Protein AF-A0A0R3MP81-F1 (afdb_monomer)

Nearest PDB structures (foldseek):
  8zak-assembly2_B  TM=8.846E-01  e=1.319E+00  Campylobacter jejuni
  8txr-assembly1_d  TM=8.770E-01  e=2.300E+00  Escherichia coli
  8txr-assembly1_k  TM=8.915E-01  e=4.826E+00  Escherichia coli
  8txr-assembly1_h  TM=8.955E-01  e=4.826E+00  Escherichia coli

Structure (mmCIF, N/CA/C/O backbone):
data_AF-A0A0R3MP81-F1
#
_entry.id   AF-A0A0R3MP81-F1
#
loop_
_atom_site.group_PDB
_atom_site.id
_atom_site.type_symbol
_atom_site.label_atom_id
_atom_site.label_alt_id
_atom_site.label_comp_id
_atom_site.label_asym_id
_atom_site.label_entity_id
_atom_site.label_seq_id
_atom_site.pdbx_PDB_ins_code
_atom_site.Cartn_x
_atom_site.Cartn_y
_atom_site.Cartn_z
_atom_site.occupancy
_atom_site.B_iso_or_equiv
_atom_site.auth_seq_id
_atom_site.auth_comp_id
_atom_site.auth_asym_id
_atom_site.auth_atom_id
_atom_site.pdbx_PDB_model_num
ATOM 1 N N . MET A 1 1 ? 16.064 -8.193 -11.923 1.00 65.94 1 MET A N 1
ATOM 2 C CA . MET A 1 1 ? 14.861 -7.777 -12.670 1.00 65.94 1 MET A CA 1
ATOM 3 C C . MET A 1 1 ? 13.740 -7.727 -11.656 1.00 65.94 1 MET A C 1
ATOM 5 O O . MET A 1 1 ? 13.608 -8.692 -10.918 1.00 65.94 1 MET A O 1
ATOM 9 N N . ILE A 1 2 ? 13.054 -6.596 -11.516 1.00 76.69 2 ILE A N 1
ATOM 10 C CA . ILE A 1 2 ? 11.915 -6.506 -10.598 1.00 76.69 2 ILE A CA 1
ATOM 11 C C . ILE A 1 2 ? 10.755 -7.268 -11.242 1.00 76.69 2 ILE A C 1
ATOM 13 O O . ILE A 1 2 ? 10.428 -6.999 -12.397 1.00 76.69 2 ILE A O 1
ATOM 17 N N . ASP A 1 3 ? 10.182 -8.230 -10.521 1.00 91.88 3 ASP A N 1
ATOM 18 C CA . ASP A 1 3 ? 8.992 -8.950 -10.968 1.00 91.88 3 ASP A CA 1
ATOM 19 C C . ASP A 1 3 ? 7.757 -8.090 -10.687 1.00 91.88 3 ASP A C 1
ATOM 21 O O . ASP A 1 3 ? 7.322 -7.917 -9.546 1.00 91.88 3 ASP A O 1
ATOM 25 N N . ARG A 1 4 ? 7.242 -7.476 -11.750 1.00 92.56 4 ARG A N 1
ATOM 26 C CA . ARG A 1 4 ? 6.146 -6.513 -11.668 1.00 92.56 4 ARG A CA 1
ATOM 27 C C . ARG A 1 4 ? 4.826 -7.190 -11.291 1.00 92.56 4 A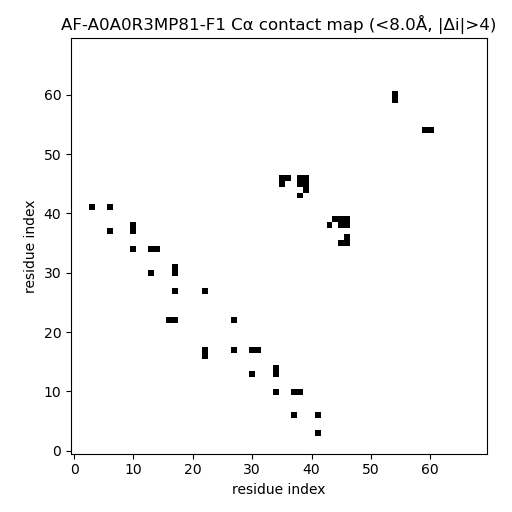RG A C 1
ATOM 29 O O . ARG A 1 4 ? 4.044 -6.596 -10.553 1.00 92.56 4 ARG A O 1
ATOM 36 N N . ASP A 1 5 ? 4.610 -8.423 -11.740 1.00 93.81 5 ASP A N 1
ATOM 37 C CA . ASP A 1 5 ? 3.390 -9.184 -11.461 1.00 93.81 5 ASP A CA 1
ATOM 38 C C . ASP A 1 5 ? 3.365 -9.666 -10.007 1.00 93.81 5 ASP A C 1
ATOM 40 O O . ASP A 1 5 ? 2.321 -9.606 -9.350 1.00 93.81 5 ASP A O 1
ATOM 44 N N . ALA A 1 6 ? 4.528 -10.037 -9.461 1.00 94.88 6 ALA A N 1
ATOM 45 C CA . ALA A 1 6 ? 4.668 -10.328 -8.036 1.00 94.88 6 ALA A CA 1
ATOM 46 C C . ALA A 1 6 ? 4.305 -9.109 -7.168 1.00 94.88 6 ALA A C 1
ATOM 48 O O . ALA A 1 6 ? 3.554 -9.240 -6.204 1.00 94.88 6 ALA A O 1
ATOM 49 N N . ILE A 1 7 ? 4.755 -7.905 -7.541 1.00 93.38 7 ILE A N 1
ATOM 50 C CA . ILE A 1 7 ? 4.423 -6.674 -6.801 1.00 93.38 7 ILE A CA 1
ATOM 51 C C . ILE A 1 7 ? 2.929 -6.334 -6.896 1.00 93.38 7 ILE A C 1
ATOM 53 O O . ILE A 1 7 ? 2.333 -5.908 -5.908 1.00 93.38 7 ILE A O 1
ATOM 57 N N . ILE A 1 8 ? 2.304 -6.516 -8.063 1.00 95.19 8 ILE A N 1
ATOM 58 C CA . ILE A 1 8 ? 0.857 -6.293 -8.237 1.00 95.19 8 ILE A CA 1
ATOM 59 C C . ILE A 1 8 ? 0.045 -7.271 -7.376 1.00 95.19 8 ILE A C 1
ATOM 61 O O . ILE A 1 8 ? -0.964 -6.878 -6.777 1.00 95.19 8 ILE A O 1
ATOM 65 N N . THR A 1 9 ? 0.491 -8.525 -7.301 1.00 96.62 9 THR A N 1
ATOM 66 C CA . THR A 1 9 ? -0.128 -9.562 -6.466 1.00 96.62 9 THR A CA 1
ATOM 67 C C . THR A 1 9 ? -0.042 -9.174 -4.992 1.00 96.62 9 THR A C 1
ATOM 69 O O . THR A 1 9 ? -1.076 -9.034 -4.342 1.00 96.62 9 THR A O 1
ATOM 72 N N . GLU A 1 10 ? 1.160 -8.855 -4.507 1.00 95.69 10 GLU A N 1
ATOM 73 C CA . GLU A 1 10 ? 1.399 -8.426 -3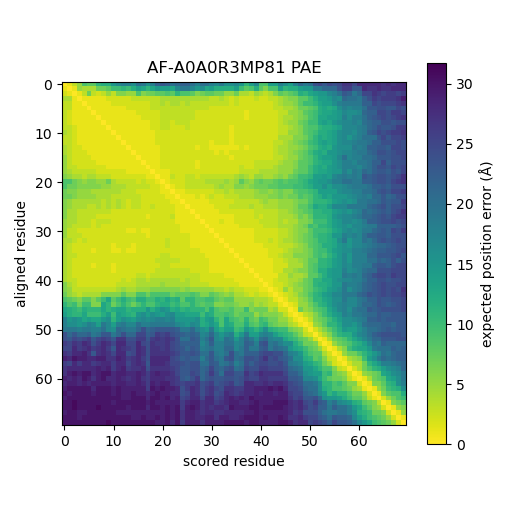.123 1.00 95.69 10 GLU A CA 1
ATOM 74 C C . GLU A 1 10 ? 0.564 -7.187 -2.749 1.00 95.69 10 GLU A C 1
ATOM 76 O O . GLU A 1 10 ? -0.085 -7.134 -1.705 1.00 95.69 10 GLU A O 1
ATOM 81 N N . LEU A 1 11 ? 0.494 -6.189 -3.638 1.00 95.75 11 LEU A N 1
ATOM 82 C CA . LEU A 1 11 ? -0.346 -5.003 -3.441 1.00 95.75 11 LEU A CA 1
ATOM 83 C C . LEU A 1 11 ? -1.829 -5.341 -3.284 1.00 95.75 11 LEU A C 1
ATOM 85 O O . LEU A 1 11 ? -2.541 -4.655 -2.548 1.00 95.75 11 LEU A O 1
ATOM 89 N N . SER A 1 12 ? -2.309 -6.351 -4.005 1.00 95.88 12 SER A N 1
ATOM 90 C CA . SER A 1 12 ? -3.704 -6.785 -3.938 1.00 95.88 12 SER A CA 1
ATOM 91 C C . SER A 1 12 ? -3.995 -7.485 -2.611 1.00 95.88 12 SER A C 1
ATOM 93 O O . SER A 1 12 ? -5.022 -7.207 -1.991 1.00 95.88 12 SER A O 1
ATOM 95 N N . GLU A 1 13 ? -3.066 -8.314 -2.134 1.00 96.81 13 GLU A N 1
ATOM 96 C CA . GLU A 1 13 ? -3.157 -8.990 -0.836 1.00 96.81 13 GLU A CA 1
ATOM 97 C C . GLU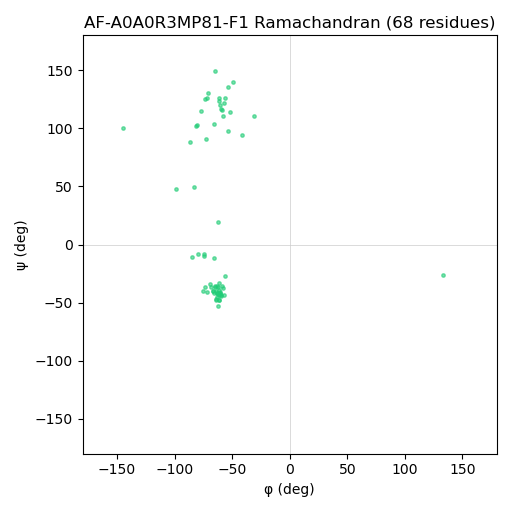 A 1 13 ? -3.143 -7.991 0.326 1.00 96.81 13 GLU A C 1
ATOM 99 O O . GLU A 1 13 ? -4.039 -8.009 1.173 1.00 96.81 13 GLU A O 1
ATOM 104 N N . ILE A 1 14 ? -2.211 -7.034 0.318 1.00 95.69 14 ILE A N 1
ATOM 105 C CA . ILE A 1 14 ? -2.136 -5.992 1.351 1.00 95.69 14 ILE A CA 1
ATOM 106 C C . ILE A 1 14 ? -3.419 -5.148 1.379 1.00 95.69 14 ILE A C 1
ATOM 108 O O . ILE A 1 14 ? -3.948 -4.850 2.452 1.00 95.69 14 ILE A O 1
ATOM 112 N N . LYS A 1 15 ? -3.968 -4.778 0.213 1.00 94.94 15 LYS A N 1
ATOM 113 C CA . LYS A 1 15 ? -5.241 -4.039 0.139 1.00 94.94 15 LYS A CA 1
ATOM 114 C C . LYS A 1 15 ? -6.409 -4.841 0.715 1.00 94.94 15 LYS A C 1
ATOM 116 O O . LYS A 1 15 ? -7.268 -4.250 1.367 1.00 94.94 15 LYS A O 1
ATOM 121 N N . ALA A 1 16 ? -6.433 -6.159 0.514 1.00 95.88 16 ALA A N 1
ATOM 122 C CA . ALA A 1 16 ? -7.436 -7.030 1.120 1.00 95.88 16 ALA A CA 1
ATOM 123 C C . ALA A 1 16 ? -7.291 -7.088 2.650 1.00 95.88 16 ALA A C 1
ATOM 125 O O . ALA A 1 16 ? -8.295 -7.012 3.355 1.00 95.88 16 ALA A O 1
ATOM 126 N N . MET A 1 17 ? -6.059 -7.137 3.171 1.00 95.06 17 MET A N 1
ATOM 127 C CA . MET A 1 17 ? -5.798 -7.090 4.616 1.00 95.06 17 MET A CA 1
ATOM 128 C C . MET A 1 17 ? -6.241 -5.763 5.245 1.00 95.06 17 MET A C 1
ATOM 130 O O . MET A 1 17 ? -6.850 -5.764 6.310 1.00 95.06 17 MET A O 1
ATOM 134 N N . ILE A 1 18 ? -5.982 -4.630 4.583 1.00 93.44 18 ILE A N 1
ATOM 135 C CA . ILE A 1 18 ? -6.412 -3.300 5.051 1.00 93.44 18 ILE A CA 1
ATOM 136 C C . ILE A 1 18 ? -7.942 -3.198 5.137 1.00 93.44 18 ILE A C 1
ATOM 138 O O . ILE A 1 18 ? -8.457 -2.497 6.007 1.00 93.44 18 ILE A O 1
ATOM 142 N N . ALA A 1 19 ? -8.670 -3.878 4.249 1.00 92.38 19 ALA A N 1
ATOM 143 C CA . ALA A 1 19 ? -10.130 -3.892 4.251 1.00 92.38 19 ALA A CA 1
ATOM 144 C C . ALA A 1 19 ? -10.738 -4.755 5.377 1.00 92.38 19 ALA A C 1
ATOM 146 O O . ALA A 1 19 ? -11.946 -4.690 5.589 1.00 92.38 19 ALA A O 1
ATOM 147 N N . ASP A 1 20 ? -9.939 -5.546 6.103 1.00 93.44 20 ASP A N 1
ATOM 148 C CA . ASP A 1 20 ? -10.413 -6.325 7.250 1.00 93.44 20 ASP A CA 1
ATOM 149 C C . ASP A 1 20 ? -10.602 -5.421 8.480 1.00 93.44 20 ASP A C 1
ATOM 151 O O . ASP A 1 20 ? -9.648 -4.875 9.043 1.00 93.44 20 ASP A O 1
ATOM 155 N N . ASP A 1 21 ? -11.848 -5.285 8.933 1.00 89.88 21 ASP A N 1
ATOM 156 C CA . ASP A 1 21 ? -12.237 -4.466 10.090 1.00 89.88 21 ASP A CA 1
ATOM 157 C C . ASP A 1 21 ? -11.678 -4.969 11.431 1.00 89.88 21 ASP A C 1
ATOM 159 O O . ASP A 1 21 ? -11.738 -4.262 12.436 1.00 89.88 21 ASP A O 1
ATOM 163 N N . ARG A 1 22 ? -11.111 -6.178 11.470 1.00 94.19 22 ARG A N 1
ATOM 164 C CA . ARG A 1 22 ? -10.445 -6.727 12.662 1.00 94.19 22 ARG A CA 1
ATOM 165 C C . ARG A 1 22 ? -8.984 -6.291 12.772 1.00 94.19 22 ARG A C 1
ATOM 167 O O . ARG A 1 22 ? -8.359 -6.546 13.804 1.00 94.19 22 ARG A O 1
ATOM 174 N N . LEU A 1 23 ? -8.424 -5.683 11.725 1.00 93.06 23 LEU A N 1
ATOM 175 C CA . LEU A 1 23 ? -7.044 -5.215 11.709 1.00 93.06 23 LEU A CA 1
ATOM 176 C C . LEU A 1 23 ? -6.885 -3.993 12.620 1.00 93.06 23 LEU A C 1
ATOM 178 O O . LEU A 1 23 ? -7.636 -3.025 12.503 1.00 93.06 23 LEU A O 1
ATOM 182 N N . LYS A 1 24 ? -5.882 -4.020 13.502 1.00 91.56 24 LYS A N 1
ATOM 183 C CA . LYS A 1 24 ? -5.583 -2.893 14.393 1.00 91.56 24 LYS A CA 1
ATOM 184 C C . LYS A 1 24 ? -5.129 -1.675 13.590 1.00 9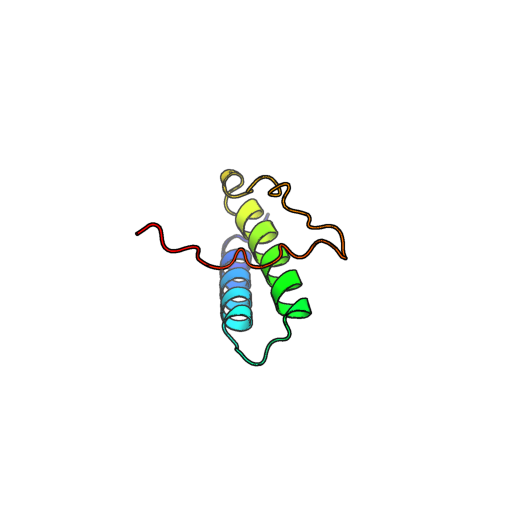1.56 24 LYS A C 1
ATOM 186 O O . LYS A 1 24 ? -4.455 -1.815 12.572 1.00 91.56 24 LYS A O 1
ATOM 191 N N . ASP A 1 25 ? -5.419 -0.484 14.103 1.00 87.31 25 ASP A N 1
ATOM 192 C CA . ASP A 1 25 ? -5.057 0.780 13.449 1.00 87.31 25 ASP A CA 1
ATOM 193 C C . ASP A 1 25 ? -3.544 0.922 13.202 1.00 87.31 25 ASP A C 1
ATOM 195 O O . ASP A 1 25 ? -3.136 1.428 12.159 1.00 87.31 25 ASP A O 1
ATOM 199 N N . GLU A 1 26 ? -2.708 0.444 14.131 1.00 86.38 26 GLU A N 1
ATOM 200 C CA . GLU A 1 26 ? -1.241 0.464 14.008 1.00 86.38 26 GLU A CA 1
ATOM 201 C C . GLU A 1 26 ? -0.757 -0.407 12.840 1.00 86.38 26 GLU A C 1
ATOM 203 O O . GLU A 1 26 ? 0.029 0.043 12.003 1.00 86.38 26 GLU A O 1
ATOM 208 N N . ASP A 1 27 ? -1.285 -1.629 12.741 1.00 88.69 27 ASP A N 1
ATOM 209 C CA . ASP A 1 27 ? -0.974 -2.557 11.652 1.00 88.69 27 ASP A CA 1
ATOM 210 C C . ASP A 1 27 ? -1.491 -2.000 10.318 1.00 88.69 27 ASP A C 1
ATOM 212 O O . ASP A 1 27 ? -0.790 -2.003 9.306 1.00 88.69 27 ASP A O 1
ATOM 216 N N . ARG A 1 28 ? -2.701 -1.428 10.325 1.00 90.12 28 ARG A N 1
ATOM 217 C CA . ARG A 1 28 ? -3.313 -0.784 9.160 1.00 90.12 28 ARG A CA 1
ATOM 218 C C . ARG A 1 28 ? -2.471 0.392 8.656 1.00 90.12 28 ARG A C 1
ATOM 220 O O . ARG A 1 28 ? -2.281 0.531 7.449 1.00 90.12 28 ARG A O 1
ATOM 227 N N . PHE A 1 29 ? -1.922 1.206 9.558 1.00 87.12 29 PHE A N 1
ATOM 228 C CA . PHE A 1 29 ? -1.013 2.300 9.212 1.00 87.12 29 PHE A CA 1
ATOM 229 C C . PHE A 1 29 ? 0.279 1.793 8.557 1.00 87.12 29 PHE A C 1
ATOM 231 O O . PHE A 1 29 ? 0.686 2.319 7.518 1.00 87.12 29 PHE A O 1
ATOM 238 N N . ALA A 1 30 ? 0.897 0.746 9.110 1.00 88.69 30 ALA A N 1
ATOM 239 C CA . ALA A 1 30 ? 2.089 0.138 8.519 1.00 88.69 30 ALA A CA 1
ATOM 240 C C . ALA A 1 30 ? 1.813 -0.400 7.102 1.00 88.69 30 ALA A C 1
ATOM 242 O O . ALA A 1 30 ? 2.600 -0.159 6.181 1.00 88.69 30 ALA A O 1
ATOM 243 N N . LEU A 1 31 ? 0.662 -1.052 6.898 1.00 92.88 31 LEU A N 1
ATOM 244 C CA . LEU A 1 31 ? 0.250 -1.554 5.586 1.00 92.88 31 LEU A CA 1
ATOM 245 C C . LEU A 1 31 ? -0.010 -0.427 4.574 1.00 92.88 31 LEU A C 1
ATOM 247 O O . LEU A 1 31 ? 0.347 -0.576 3.407 1.00 92.88 31 LEU A O 1
ATOM 251 N N . PHE A 1 32 ? -0.548 0.727 4.986 1.00 90.25 32 PHE A N 1
ATOM 252 C CA . PHE A 1 32 ? -0.654 1.890 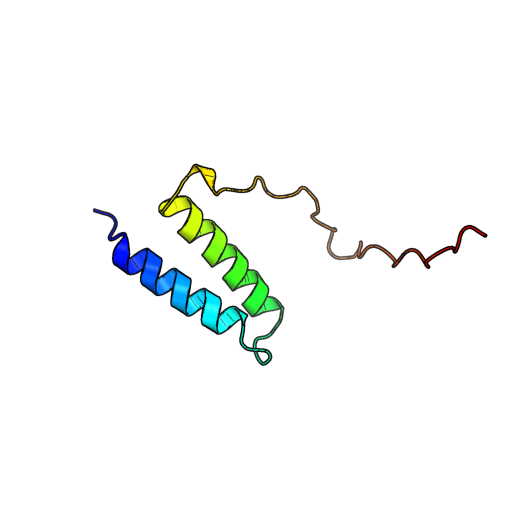4.093 1.00 90.25 32 PHE A CA 1
ATOM 253 C C . PHE A 1 32 ? 0.717 2.385 3.612 1.00 90.25 32 PHE A C 1
ATOM 255 O O . PHE A 1 32 ? 0.867 2.727 2.436 1.00 90.25 32 PHE A O 1
ATOM 262 N N . GLY A 1 33 ? 1.726 2.379 4.489 1.00 88.75 33 GLY A N 1
ATOM 263 C CA . GLY A 1 33 ? 3.109 2.681 4.112 1.00 88.75 33 GLY A CA 1
ATOM 264 C C . GLY A 1 33 ? 3.664 1.686 3.088 1.00 88.75 33 GLY A C 1
ATOM 265 O O . GLY A 1 33 ? 4.264 2.094 2.092 1.00 88.75 33 GLY A O 1
ATOM 266 N N . ALA A 1 34 ? 3.400 0.390 3.282 1.00 91.44 34 ALA A N 1
ATOM 267 C CA . ALA A 1 34 ? 3.788 -0.654 2.334 1.00 91.44 34 ALA A CA 1
ATOM 268 C C . ALA A 1 34 ? 3.108 -0.480 0.963 1.00 91.44 34 ALA A C 1
ATOM 270 O O . ALA A 1 34 ? 3.776 -0.569 -0.068 1.00 91.44 34 ALA A O 1
ATOM 271 N N . VAL A 1 35 ? 1.810 -0.146 0.933 1.00 93.12 35 VAL A N 1
ATOM 272 C CA . VAL A 1 35 ? 1.078 0.141 -0.314 1.00 93.12 35 VAL A CA 1
ATOM 273 C C . VAL A 1 35 ? 1.701 1.310 -1.073 1.00 93.12 35 VAL A C 1
ATOM 275 O O . VAL A 1 35 ? 1.878 1.212 -2.286 1.00 93.12 35 VAL A O 1
ATOM 278 N N . GLN A 1 36 ? 2.052 2.399 -0.385 1.00 89.62 36 GLN A N 1
ATOM 279 C CA . GLN A 1 36 ? 2.712 3.557 -1.000 1.00 89.62 36 GLN A CA 1
ATOM 280 C C . GLN A 1 36 ? 4.073 3.181 -1.599 1.00 89.62 36 GLN A C 1
ATOM 282 O O . GLN A 1 36 ? 4.340 3.481 -2.761 1.00 89.62 36 GLN A O 1
ATOM 287 N N . ALA A 1 37 ? 4.905 2.459 -0.844 1.00 89.38 37 ALA A N 1
ATOM 288 C CA . ALA A 1 37 ? 6.222 2.036 -1.311 1.00 89.38 37 ALA A CA 1
ATOM 289 C C . ALA A 1 37 ? 6.137 1.124 -2.547 1.00 89.38 37 ALA A C 1
ATOM 291 O O . ALA A 1 37 ? 6.823 1.361 -3.539 1.00 89.38 37 ALA A O 1
ATOM 292 N N . LEU A 1 38 ? 5.268 0.110 -2.521 1.00 91.19 38 LEU A N 1
ATOM 293 C CA . LEU A 1 38 ? 5.102 -0.815 -3.645 1.00 91.19 38 LEU A CA 1
ATOM 294 C C . LEU A 1 38 ? 4.465 -0.137 -4.865 1.00 91.19 38 LEU A C 1
ATOM 296 O O . LEU A 1 38 ? 4.865 -0.416 -5.994 1.00 91.19 38 LEU A O 1
ATOM 300 N N . SER A 1 39 ? 3.527 0.791 -4.653 1.00 90.94 39 SER A N 1
ATOM 301 C CA . SER A 1 39 ? 2.949 1.585 -5.746 1.00 90.94 39 SER A CA 1
ATOM 302 C C . SER A 1 39 ? 4.017 2.445 -6.422 1.00 90.94 39 SER A C 1
ATOM 304 O O . SER A 1 39 ? 4.084 2.453 -7.647 1.00 90.94 39 SER A O 1
ATOM 306 N N . HIS A 1 40 ? 4.917 3.059 -5.647 1.00 89.12 40 HIS A N 1
ATOM 307 C CA . HIS A 1 40 ? 6.031 3.845 -6.181 1.00 89.12 40 HIS A CA 1
ATOM 308 C C . HIS A 1 40 ? 7.019 3.007 -7.004 1.00 89.12 40 HIS A C 1
ATOM 310 O O . HIS A 1 40 ? 7.534 3.471 -8.017 1.00 89.12 40 HIS A O 1
ATOM 316 N N . VAL A 1 41 ? 7.263 1.752 -6.613 1.00 88.62 41 VAL A N 1
ATOM 317 C CA . VAL A 1 41 ? 8.092 0.835 -7.414 1.00 88.62 41 VAL A CA 1
ATOM 318 C C . VAL A 1 41 ? 7.435 0.520 -8.764 1.00 88.62 41 VAL A C 1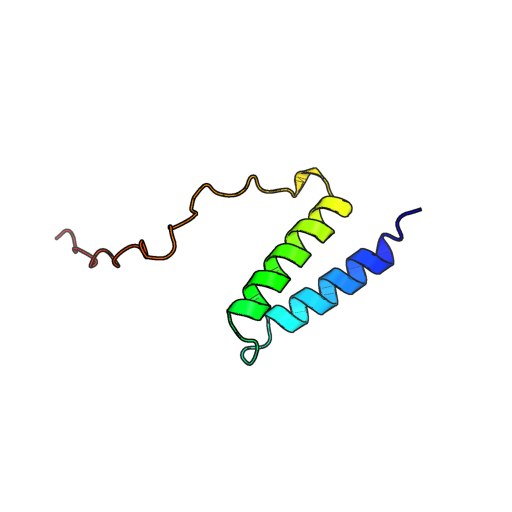
ATOM 320 O O . VAL A 1 41 ? 8.135 0.388 -9.769 1.00 88.62 41 VAL A O 1
ATOM 323 N N . LEU A 1 42 ? 6.105 0.391 -8.807 1.00 89.50 42 LEU A N 1
ATOM 324 C CA . LEU A 1 42 ? 5.370 0.141 -10.050 1.00 89.50 42 LEU A CA 1
ATOM 325 C C . LEU A 1 42 ? 5.259 1.380 -10.937 1.00 89.50 42 LEU A C 1
ATOM 327 O O . LEU A 1 42 ? 5.337 1.258 -12.162 1.00 89.50 42 LEU A O 1
ATOM 331 N N . ASP A 1 43 ? 5.031 2.529 -10.319 1.00 88.06 43 ASP A N 1
ATOM 332 C CA . ASP A 1 43 ? 4.821 3.816 -10.958 1.00 88.06 43 ASP A CA 1
ATOM 333 C C . ASP A 1 43 ? 5.442 4.913 -10.075 1.00 88.06 43 ASP A C 1
ATOM 335 O O . ASP A 1 43 ? 4.844 5.311 -9.068 1.00 88.06 43 ASP A O 1
ATOM 339 N N . PRO A 1 44 ? 6.649 5.397 -10.420 1.00 82.81 44 PRO A N 1
ATOM 340 C CA . PRO A 1 44 ? 7.367 6.380 -9.618 1.00 82.81 44 PRO A CA 1
ATOM 341 C C . PRO A 1 44 ? 6.589 7.671 -9.357 1.00 82.81 44 PRO A C 1
ATOM 343 O O . PRO A 1 44 ? 6.776 8.289 -8.305 1.00 82.81 44 PRO A O 1
ATOM 346 N N . ASP A 1 45 ? 5.670 8.032 -10.252 1.00 81.62 45 ASP A N 1
ATOM 347 C CA . ASP A 1 45 ? 4.858 9.245 -10.147 1.00 81.62 45 ASP A CA 1
ATOM 348 C C . ASP A 1 45 ? 3.747 9.119 -9.087 1.00 81.62 45 ASP A C 1
ATOM 350 O O . ASP A 1 45 ? 3.104 10.105 -8.726 1.00 81.62 45 ASP A O 1
ATOM 354 N N . THR A 1 46 ? 3.541 7.922 -8.525 1.00 74.75 46 THR A N 1
ATOM 355 C CA . THR A 1 46 ? 2.563 7.690 -7.448 1.00 74.75 46 THR A CA 1
ATOM 356 C C . THR A 1 46 ? 3.049 8.109 -6.066 1.00 74.75 46 THR A C 1
ATOM 358 O O . THR A 1 46 ? 2.243 8.126 -5.132 1.00 74.75 46 THR A O 1
ATOM 361 N N . TRP A 1 47 ? 4.331 8.473 -5.912 1.00 72.94 47 TRP A N 1
ATOM 362 C CA . TRP A 1 47 ? 4.845 8.950 -4.631 1.00 72.94 47 TRP A CA 1
ATOM 363 C C . TRP A 1 47 ? 4.191 10.272 -4.263 1.00 72.94 47 TRP A C 1
ATOM 365 O O . TRP A 1 47 ? 4.548 11.339 -4.771 1.00 72.94 47 TRP A O 1
ATOM 375 N N . GLN A 1 48 ? 3.244 10.210 -3.333 1.00 67.25 48 GLN A N 1
ATOM 376 C CA . GLN A 1 48 ? 2.741 11.428 -2.736 1.00 67.25 48 GLN A CA 1
ATOM 377 C C . GLN A 1 48 ? 3.826 11.985 -1.813 1.00 67.25 48 GLN A C 1
ATOM 379 O O . GLN A 1 48 ? 4.314 11.258 -0.942 1.00 67.25 48 GLN A O 1
ATOM 384 N N . PRO A 1 49 ? 4.229 13.261 -1.975 1.00 61.78 49 PRO A N 1
ATOM 385 C CA . PRO A 1 49 ? 5.106 13.884 -1.002 1.00 61.78 49 PRO A CA 1
ATOM 386 C C . PRO A 1 49 ? 4.448 13.728 0.371 1.00 61.78 49 PRO A C 1
ATOM 388 O O . PRO A 1 49 ? 3.231 13.920 0.466 1.00 61.78 49 PRO A O 1
ATOM 391 N N . PRO A 1 50 ? 5.207 13.352 1.417 1.00 60.06 50 PRO A N 1
ATOM 392 C CA . PRO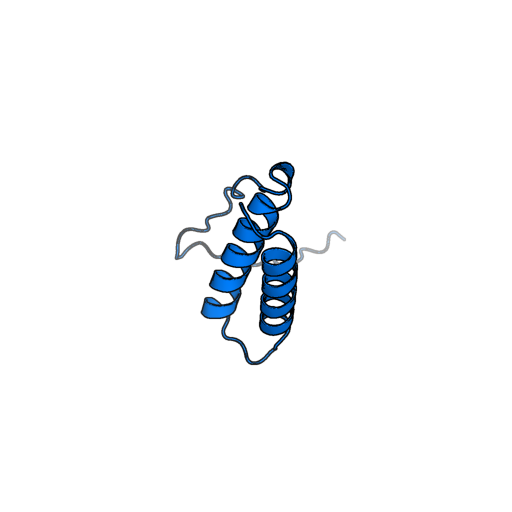 A 1 50 ? 4.639 13.179 2.742 1.00 60.06 50 PRO A CA 1
ATOM 393 C C . PRO A 1 50 ? 3.876 14.453 3.085 1.00 60.06 50 PRO A C 1
ATOM 395 O O . PRO A 1 50 ? 4.467 15.535 3.170 1.00 60.06 50 PRO A O 1
ATOM 398 N N . SER A 1 51 ? 2.550 14.343 3.209 1.00 59.03 51 SER A N 1
ATOM 399 C CA . SER A 1 51 ? 1.734 15.472 3.625 1.00 59.03 51 SER A CA 1
ATOM 400 C C . SER A 1 51 ? 2.304 15.907 4.966 1.00 59.03 51 SER A C 1
ATOM 402 O O . SER A 1 51 ? 2.369 15.092 5.886 1.00 59.03 51 S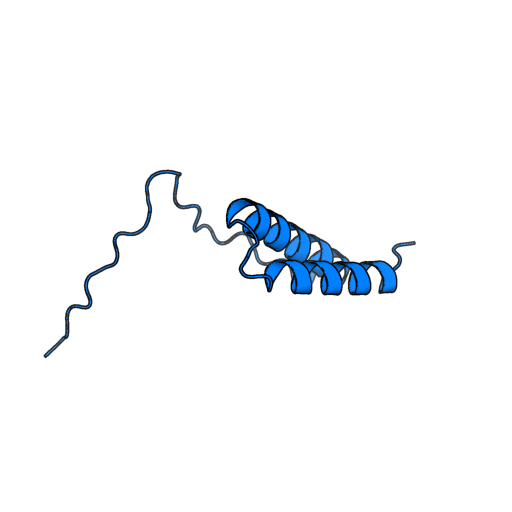ER A O 1
ATOM 404 N N . GLN A 1 52 ? 2.737 17.162 5.089 1.00 49.75 52 GLN A N 1
ATOM 405 C CA . GLN A 1 52 ? 3.307 17.732 6.320 1.00 49.75 52 GLN A 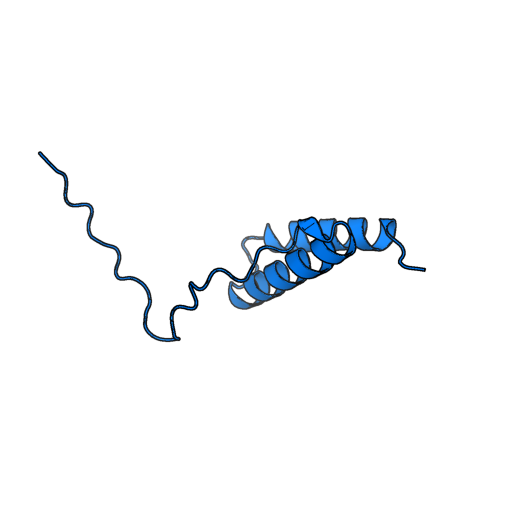CA 1
ATOM 406 C C . GLN A 1 52 ? 2.319 17.757 7.504 1.00 49.75 52 GLN A C 1
ATOM 408 O O . GLN A 1 52 ? 2.511 18.472 8.480 1.00 49.75 52 GLN A O 1
ATOM 413 N N . THR A 1 53 ? 1.257 16.963 7.463 1.00 53.06 53 THR A N 1
ATOM 414 C CA . THR A 1 53 ? 0.329 16.712 8.553 1.00 53.06 53 THR A CA 1
ATOM 415 C C . THR A 1 53 ? 0.880 15.623 9.476 1.00 53.06 53 THR A C 1
ATOM 417 O O . THR A 1 53 ? 0.193 14.674 9.842 1.00 53.06 53 THR A O 1
ATOM 420 N N . PHE A 1 54 ? 2.140 15.762 9.893 1.00 55.12 54 PHE A N 1
ATOM 421 C CA . PHE A 1 54 ? 2.575 15.133 11.132 1.00 55.12 54 PHE A CA 1
ATOM 422 C C . PHE A 1 54 ? 1.941 15.943 12.257 1.00 55.12 54 PHE A C 1
ATOM 424 O O . PHE A 1 54 ? 2.510 16.932 12.720 1.00 55.12 54 PHE A O 1
ATOM 431 N N . TYR A 1 55 ? 0.747 15.552 12.699 1.00 52.84 55 TYR A N 1
ATOM 432 C CA . TYR A 1 55 ? 0.354 15.936 14.044 1.00 52.84 55 TYR A CA 1
ATOM 433 C C . TYR A 1 55 ? 1.401 15.327 14.967 1.00 52.84 55 TYR A C 1
ATOM 435 O O . TYR A 1 55 ? 1.587 14.107 14.995 1.00 52.84 55 TYR A O 1
ATOM 443 N N . LYS A 1 56 ? 2.143 16.188 15.668 1.00 53.34 56 LYS A N 1
ATOM 444 C CA . LYS A 1 56 ? 3.000 15.744 16.764 1.00 53.34 56 LYS A CA 1
ATOM 445 C C . LYS A 1 56 ? 2.147 14.854 17.660 1.00 53.34 56 LYS A C 1
ATOM 447 O O . LYS A 1 56 ? 0.970 15.145 17.860 1.00 53.34 56 LYS A O 1
ATOM 452 N N . LEU A 1 57 ? 2.719 13.765 18.163 1.00 45.75 57 LEU A N 1
ATOM 453 C CA . LEU A 1 57 ? 2.058 12.875 19.114 1.00 45.75 57 LEU A CA 1
ATOM 454 C C . LEU A 1 57 ? 1.560 13.732 20.305 1.00 45.75 57 LEU A C 1
ATOM 456 O O . LEU A 1 57 ? 2.360 14.131 21.146 1.00 45.75 57 LEU A O 1
ATOM 460 N N . GLY A 1 58 ? 0.276 14.123 20.302 1.00 53.97 58 GLY A N 1
ATOM 461 C CA . GLY A 1 58 ? -0.309 15.110 21.229 1.00 53.97 58 GLY A CA 1
ATOM 462 C C . GLY A 1 58 ? -1.194 16.199 20.593 1.00 53.97 58 GLY A C 1
ATOM 463 O O . GLY A 1 58 ? -2.119 16.667 21.246 1.00 53.97 58 GLY A O 1
ATOM 464 N N . ASP A 1 59 ? -0.994 16.546 19.319 1.00 51.62 59 ASP A N 1
ATOM 465 C CA . ASP A 1 59 ? -1.725 17.609 18.602 1.00 51.62 59 ASP A CA 1
ATOM 466 C C . ASP A 1 59 ? -2.864 17.045 17.737 1.00 51.62 59 ASP A C 1
ATOM 468 O O . ASP A 1 59 ? -2.999 17.374 16.561 1.00 51.62 59 ASP A O 1
ATOM 472 N N . ARG A 1 60 ? -3.708 16.157 18.278 1.00 53.72 60 ARG A N 1
ATOM 473 C CA . ARG A 1 60 ? -4.907 15.732 17.533 1.00 53.72 60 ARG A CA 1
ATOM 474 C C . ARG A 1 60 ? -5.770 16.985 17.293 1.00 53.72 60 ARG A C 1
ATOM 476 O O . ARG A 1 60 ? -6.076 17.672 18.270 1.00 53.72 60 ARG A O 1
ATOM 483 N N . PRO A 1 61 ? -6.166 17.316 16.048 1.00 55.31 61 PRO A N 1
ATOM 484 C CA . PRO A 1 61 ? -6.981 18.494 15.800 1.00 55.31 61 PRO A CA 1
ATOM 485 C C . PRO A 1 61 ? -8.295 18.323 16.558 1.00 55.31 61 PRO A C 1
ATOM 487 O O . PRO A 1 61 ? -9.024 17.347 16.362 1.00 55.31 61 PRO A O 1
ATOM 490 N N . ILE A 1 62 ? -8.560 19.254 17.473 1.00 56.91 62 ILE A N 1
ATOM 491 C CA . ILE A 1 62 ? -9.829 19.329 18.188 1.00 56.91 62 ILE A CA 1
ATOM 492 C C . ILE A 1 62 ? -10.909 19.428 17.104 1.00 56.91 62 ILE A C 1
ATOM 494 O O . ILE A 1 62 ? -10.783 20.294 16.231 1.00 56.91 62 ILE A O 1
ATOM 498 N N . PRO A 1 63 ? -11.934 18.557 17.097 1.00 48.34 63 PRO A N 1
ATOM 499 C CA . PRO A 1 63 ? -13.015 18.679 16.136 1.00 48.34 63 PRO A CA 1
ATOM 500 C C . PRO A 1 63 ? -13.634 20.059 16.329 1.00 48.34 63 PRO A C 1
ATOM 502 O O . PRO A 1 63 ? -14.221 20.342 17.373 1.00 48.34 63 PRO A O 1
ATOM 505 N N . SER A 1 64 ? -13.435 20.939 15.346 1.00 46.72 64 SER A N 1
ATOM 506 C CA . SER A 1 64 ? -14.085 22.241 15.332 1.00 46.72 64 SER A CA 1
ATOM 507 C C . SER A 1 64 ? -15.586 21.957 15.344 1.00 46.72 64 SER A C 1
ATOM 509 O O . SER A 1 64 ? -16.071 21.279 14.429 1.00 46.72 64 SER A O 1
ATOM 511 N N . PRO A 1 65 ? -16.327 22.354 16.394 1.00 46.19 65 PRO A N 1
ATOM 512 C CA . PRO A 1 65 ? -17.754 22.133 16.404 1.00 46.19 65 PRO A CA 1
ATOM 513 C C . PRO A 1 65 ? -18.309 22.906 15.219 1.00 46.19 65 PRO A C 1
ATOM 515 O O . PRO A 1 65 ? -18.065 24.102 15.081 1.00 46.19 65 PRO A O 1
ATOM 518 N N . SER A 1 66 ? -19.014 22.182 14.356 1.00 54.44 66 SER A N 1
ATOM 519 C CA . SER A 1 66 ? -19.853 22.711 13.294 1.00 54.44 66 SER A CA 1
ATOM 520 C C . SER A 1 66 ? -20.645 23.916 13.818 1.00 54.44 66 SER A C 1
ATOM 522 O O . SER A 1 66 ? -21.697 23.773 14.441 1.00 54.44 66 SER A O 1
ATOM 524 N N . ALA A 1 67 ? -20.111 25.119 13.615 1.00 44.81 67 ALA A N 1
ATOM 525 C CA . ALA A 1 67 ? -20.813 26.354 13.883 1.00 44.81 67 ALA A CA 1
ATOM 526 C C . ALA A 1 67 ? -21.599 26.660 12.616 1.00 44.81 67 ALA A C 1
ATOM 528 O O . ALA A 1 67 ? -21.113 27.304 11.689 1.00 44.81 67 ALA A O 1
ATOM 529 N N . LYS A 1 68 ? -22.810 26.096 12.585 1.00 50.66 68 LYS A N 1
ATOM 530 C CA . LYS A 1 68 ? -23.935 26.543 11.768 1.00 50.66 68 LYS A CA 1
ATOM 531 C C . LYS A 1 68 ? -23.852 28.060 11.569 1.00 50.66 68 LYS A C 1
ATOM 533 O O . LYS A 1 68 ? -24.066 28.808 12.520 1.00 50.66 68 LYS A O 1
ATOM 538 N N . GLN A 1 69 ? -23.560 28.501 10.351 1.00 42.69 69 GLN A N 1
ATOM 539 C CA . GLN A 1 69 ? -23.870 29.866 9.950 1.00 42.69 69 GLN A CA 1
ATOM 540 C C . GLN A 1 69 ? -25.352 29.873 9.568 1.00 42.69 69 GLN A C 1
ATOM 542 O O . GLN A 1 69 ? -25.737 29.331 8.533 1.00 42.69 69 GLN A O 1
ATOM 547 N N . HIS A 1 70 ? -26.163 30.375 10.495 1.00 40.28 70 HIS A N 1
ATOM 548 C CA . HIS A 1 70 ? -27.492 30.917 10.237 1.00 40.28 70 HIS A CA 1
ATOM 549 C C . HIS A 1 70 ? -27.349 32.418 9.998 1.00 40.28 70 HIS A C 1
ATOM 551 O O . HIS A 1 70 ? -26.497 33.025 10.689 1.00 40.28 70 HIS A O 1
#

Sequence (70 aa):
MIDRDAIITELSEIKAMIADDRLKDEDRFALFGAVQALSHVLDPDTWQPPSQTFYKLGDRPIPSPSAKQH

pLDDT: mean 77.59, std 18.77, range [40.28, 96.81]

Mean predicted aligned error: 11.98 Å

Secondary structure (DSSP, 8-state):
---HHHHHHHHHHHHHHHT-TTS-HHHHHHHHHHHHHHHHHH-GGG-----S----TT-PPP--------

Foldseek 3Di:
DDDLVVLVVVLVVLVVVLPDPVDDPVRNVVSVVVNLVSVCVNPVVSNDDPDPPPPPPPNDPDPPPPPDDD

Solvent-accessible surface area (backbone atoms only — not comparable to full-atom values): 4556 Å² total; per-residue (Å²): 133,86,61,63,66,59,52,54,50,51,50,52,53,53,54,54,54,61,69,38,87,85,56,52,70,70,60,42,50,53,49,53,54,50,48,50,55,55,44,23,73,76,38,67,86,63,57,70,74,80,71,87,75,70,58,56,97,84,53,73,80,74,80,75,75,86,73,78,85,126

Organism: NCBI:txid722472

Radius of gyration: 17.04 Å; Cα contacts (8 Å, |Δi|>4): 26; chains: 1; bounding box: 42×41×34 Å